Protein AF-A0AAD5PZE7-F1 (afdb_monomer_lite)

Organism: NCBI:txid1820382

Secondary structure (DSSP, 8-state):
---------GGGS-GGGTTPPPS-EEEEEE--SSSS--EEEEEEES---HHHHHHHHHHHHHHHHTTT----EEEE---HHHHHHHHHH-EEETTEEE-EEE-SS-TT-EEEEEE-----------

Structure (mmCIF, N/CA/C/O backbone):
data_AF-A0AAD5PZE7-F1
#
_entry.id   AF-A0AAD5PZE7-F1
#
loop_
_atom_site.group_PDB
_atom_site.id
_atom_site.type_symbol
_atom_site.label_atom_id
_atom_site.label_alt_id
_atom_site.label_comp_id
_atom_site.label_asym_id
_atom_site.label_entity_id
_atom_site.label_seq_id
_atom_site.pdbx_PDB_ins_code
_atom_site.Cartn_x
_atom_site.Cartn_y
_atom_site.Cartn_z
_atom_site.occupancy
_atom_site.B_iso_or_equiv
_atom_site.auth_seq_id
_atom_site.auth_comp_id
_atom_site.auth_asym_id
_atom_site.auth_atom_id
_atom_site.pdbx_PDB_model_num
ATOM 1 N N . MET A 1 1 ? -20.671 -16.003 -2.952 1.00 35.81 1 MET A N 1
ATOM 2 C CA . MET A 1 1 ? -19.521 -15.201 -2.486 1.00 35.81 1 MET 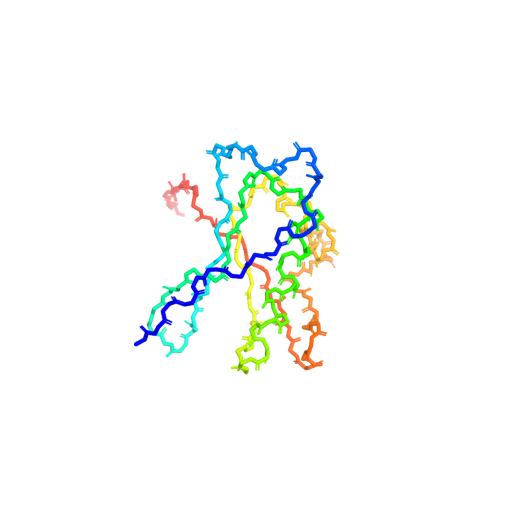A CA 1
ATOM 3 C C . MET A 1 1 ? -19.729 -14.981 -0.998 1.00 35.81 1 MET A C 1
ATOM 5 O O . MET A 1 1 ? -20.766 -14.439 -0.638 1.00 35.81 1 MET A O 1
ATOM 9 N N . LYS A 1 2 ? -18.860 -15.532 -0.146 1.00 34.78 2 LYS A N 1
ATOM 10 C CA . LYS A 1 2 ? -18.954 -15.390 1.313 1.00 34.78 2 LYS A CA 1
ATOM 11 C C . LYS A 1 2 ? -18.072 -14.198 1.692 1.00 34.78 2 LYS A C 1
ATOM 1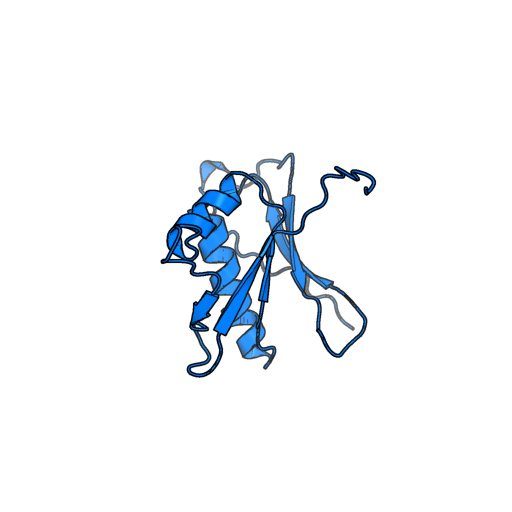3 O O . LYS A 1 2 ? -16.932 -14.140 1.248 1.00 34.78 2 LYS A O 1
ATOM 18 N N . PHE A 1 3 ? -18.633 -13.209 2.377 1.00 47.72 3 PHE A N 1
ATOM 19 C CA . PHE A 1 3 ? -17.874 -12.067 2.879 1.00 47.72 3 PHE A CA 1
ATOM 20 C C . PHE A 1 3 ? -17.384 -12.435 4.278 1.00 47.72 3 PHE A C 1
ATOM 22 O O . PHE A 1 3 ? -18.191 -12.498 5.201 1.00 47.72 3 PHE A O 1
ATOM 29 N N . ASP A 1 4 ? -16.091 -12.723 4.415 1.00 55.50 4 ASP A N 1
ATOM 30 C CA . ASP A 1 4 ? -15.485 -13.155 5.684 1.00 55.50 4 ASP A CA 1
ATOM 31 C C . ASP A 1 4 ? -15.115 -11.974 6.608 1.00 55.50 4 ASP A C 1
ATOM 33 O O . ASP A 1 4 ? -14.462 -12.157 7.632 1.00 55.50 4 ASP A O 1
ATOM 37 N N . GLY A 1 5 ? -15.570 -10.757 6.283 1.00 55.28 5 GLY A N 1
ATOM 38 C CA . GLY A 1 5 ? -15.215 -9.534 7.003 1.00 55.28 5 GLY A CA 1
ATOM 39 C C . GLY A 1 5 ? -13.910 -8.907 6.505 1.00 55.28 5 GLY A C 1
ATOM 40 O O . GLY A 1 5 ? -13.304 -9.367 5.538 1.00 55.28 5 GLY A O 1
ATOM 41 N N . PHE A 1 6 ? -13.498 -7.813 7.146 1.00 60.03 6 PHE A N 1
ATOM 42 C CA . PHE A 1 6 ? -12.182 -7.213 6.924 1.00 60.03 6 PHE A CA 1
ATOM 43 C C . PHE A 1 6 ? -11.168 -7.848 7.872 1.00 60.03 6 PHE A C 1
ATOM 45 O O . PHE A 1 6 ? -11.485 -8.076 9.039 1.00 60.03 6 PHE A O 1
ATOM 52 N N . LEU A 1 7 ? -9.954 -8.112 7.380 1.00 57.47 7 LEU A N 1
ATOM 53 C CA . LEU A 1 7 ? -8.860 -8.557 8.237 1.00 57.47 7 LEU A CA 1
ATOM 54 C C . LEU A 1 7 ? -8.482 -7.411 9.186 1.00 57.47 7 LEU A C 1
ATOM 56 O O . LEU A 1 7 ? -8.216 -6.293 8.735 1.00 57.47 7 LEU A O 1
ATOM 60 N N . ASP A 1 8 ? -8.499 -7.681 10.491 1.00 62.44 8 ASP A N 1
ATOM 61 C CA . ASP A 1 8 ? -8.112 -6.706 11.506 1.00 62.44 8 ASP A CA 1
ATOM 62 C C . ASP A 1 8 ? -6.582 -6.613 11.564 1.00 62.44 8 ASP A C 1
ATOM 64 O O . ASP A 1 8 ? -5.908 -7.436 12.175 1.00 62.44 8 ASP A O 1
ATOM 68 N N . TYR A 1 9 ? -6.026 -5.606 10.891 1.00 58.91 9 TYR A N 1
ATOM 69 C CA . TYR A 1 9 ? -4.606 -5.252 10.995 1.00 58.91 9 TYR A CA 1
ATOM 70 C C . TYR A 1 9 ? -4.323 -4.317 12.186 1.00 58.91 9 TYR A C 1
ATOM 72 O O . TYR A 1 9 ? -3.248 -3.726 12.280 1.00 58.91 9 TYR A O 1
ATOM 80 N N . GLY A 1 10 ? -5.298 -4.143 13.082 1.00 56.56 10 GLY A N 1
ATOM 81 C CA . GLY A 1 10 ? -5.263 -3.237 14.220 1.00 56.56 10 GLY A CA 1
ATOM 82 C C . GLY A 1 10 ? -4.483 -3.744 15.436 1.00 56.56 10 GLY A C 1
ATOM 83 O O . GLY A 1 10 ? -4.481 -3.074 16.466 1.00 56.56 10 GLY A O 1
ATOM 84 N N . GLU A 1 11 ? -3.800 -4.889 15.353 1.00 55.94 11 GLU A N 1
ATOM 85 C CA . GLU A 1 11 ? -2.957 -5.391 16.453 1.00 55.94 11 GLU A CA 1
ATOM 86 C C . GLU A 1 11 ? -1.789 -4.443 16.791 1.00 55.94 11 GLU A C 1
ATOM 88 O O . GLU A 1 11 ? -1.324 -4.416 17.927 1.00 55.94 11 GLU A O 1
ATOM 93 N N . ASP A 1 12 ? -1.391 -3.600 15.833 1.00 55.03 12 ASP A N 1
ATOM 94 C CA . ASP A 1 12 ? -0.362 -2.559 15.970 1.00 55.03 12 ASP A CA 1
ATOM 95 C C . ASP A 1 12 ? -0.927 -1.195 16.439 1.00 55.03 12 ASP A C 1
ATOM 97 O O . ASP A 1 12 ? -0.225 -0.177 16.428 1.00 55.03 12 ASP A O 1
ATOM 101 N N . VAL A 1 13 ? -2.212 -1.130 16.811 1.00 56.78 13 VAL A N 1
ATOM 102 C CA . VAL A 1 13 ? -2.849 0.104 17.286 1.00 56.78 13 VAL A CA 1
ATOM 103 C C . VAL A 1 13 ? -2.446 0.351 18.734 1.00 56.78 13 VAL A C 1
ATOM 105 O O . VAL A 1 13 ? -2.622 -0.500 19.603 1.00 56.78 13 VAL A O 1
ATOM 108 N N . ASP A 1 14 ? -1.936 1.557 18.977 1.00 60.44 14 ASP A N 1
ATOM 109 C CA . ASP A 1 14 ? -1.614 2.085 20.301 1.00 60.44 14 ASP A CA 1
ATOM 110 C C . ASP A 1 14 ? -2.706 1.714 21.319 1.00 60.44 14 ASP A C 1
ATOM 112 O O . ASP A 1 14 ? -3.893 1.964 21.074 1.00 60.44 14 ASP A O 1
ATOM 116 N N . VAL A 1 15 ? -2.324 1.097 22.443 1.00 57.88 15 VAL A N 1
ATOM 117 C CA . VAL A 1 15 ? -3.261 0.511 23.426 1.00 57.88 15 VAL A CA 1
ATOM 118 C C . VAL A 1 15 ? -4.291 1.551 23.888 1.00 57.88 15 VAL A C 1
ATOM 120 O O . VAL A 1 15 ? -5.449 1.224 24.144 1.00 57.88 15 VAL A O 1
ATOM 123 N N . GLU A 1 16 ? -3.902 2.828 23.894 1.00 61.81 16 GLU A N 1
ATOM 124 C CA . GLU A 1 16 ? -4.742 3.973 24.249 1.00 61.81 16 GLU A CA 1
ATOM 125 C C . GLU A 1 16 ? -5.903 4.267 23.284 1.00 61.81 16 GLU A C 1
ATOM 127 O O . GLU A 1 16 ? -6.828 5.004 23.644 1.00 61.81 16 GLU A O 1
ATOM 132 N N . LYS A 1 17 ? -5.869 3.745 22.053 1.00 62.22 17 LYS A N 1
ATOM 133 C CA . LYS A 1 17 ? -6.915 3.944 21.032 1.00 62.22 17 LYS A CA 1
ATOM 134 C C . LYS A 1 17 ? -7.888 2.768 20.941 1.00 62.22 17 LYS A C 1
ATOM 136 O O . LYS A 1 17 ? -8.933 2.894 20.303 1.00 62.22 17 LYS A O 1
ATOM 141 N N . LYS A 1 18 ? -7.589 1.646 21.600 1.00 65.56 18 LYS A N 1
ATOM 142 C CA . LYS A 1 18 ? -8.428 0.445 21.574 1.00 65.56 18 LYS A CA 1
ATOM 143 C C . LYS A 1 18 ? -9.786 0.719 22.233 1.00 65.56 18 LYS A C 1
ATOM 145 O O . LYS A 1 18 ? -9.856 1.173 23.370 1.00 65.56 18 LYS A O 1
ATOM 150 N N . GLY A 1 19 ? -10.873 0.450 21.507 1.00 67.62 19 GLY A N 1
ATOM 151 C CA . GLY A 1 19 ? -12.248 0.622 22.000 1.00 67.62 19 GLY A CA 1
ATOM 152 C C . GLY A 1 19 ? -12.790 2.057 21.983 1.00 67.62 19 GLY A C 1
ATOM 153 O O . GLY A 1 19 ? -13.912 2.276 22.435 1.00 67.62 19 GLY A O 1
ATOM 154 N N . LYS A 1 20 ? -12.039 3.035 21.454 1.00 71.38 20 LYS A N 1
ATOM 155 C CA . LYS A 1 20 ? -12.544 4.398 21.229 1.00 71.38 20 LYS A CA 1
ATOM 156 C C . LYS A 1 20 ? -13.253 4.496 19.876 1.00 71.38 20 LYS A C 1
ATOM 158 O O . LYS A 1 20 ? -12.854 3.847 18.911 1.00 71.38 20 LYS A O 1
ATOM 163 N N . LEU A 1 21 ? -14.294 5.325 19.808 1.00 74.94 21 LEU A N 1
ATOM 164 C CA . LEU A 1 21 ? -14.955 5.658 18.547 1.00 74.94 21 LEU A CA 1
ATOM 165 C C . LEU A 1 21 ? -14.015 6.510 17.688 1.00 74.94 21 LEU A C 1
ATOM 167 O O . LEU A 1 21 ? -13.361 7.419 18.197 1.00 74.94 21 LEU A O 1
ATOM 171 N N . ALA A 1 22 ? -13.944 6.198 16.397 1.00 77.62 22 ALA A N 1
ATOM 172 C CA . ALA A 1 22 ? -13.197 6.980 15.425 1.00 77.62 22 ALA A CA 1
ATOM 173 C C . ALA A 1 22 ? -14.147 7.906 14.658 1.00 77.62 22 ALA A C 1
ATOM 175 O O . ALA A 1 22 ? -15.188 7.460 14.180 1.00 77.62 22 ALA A O 1
ATOM 176 N N . ASP A 1 23 ? -13.759 9.169 14.488 1.00 82.06 23 ASP A N 1
ATOM 177 C CA . ASP A 1 23 ? -14.542 10.155 13.725 1.00 82.06 23 ASP A CA 1
ATOM 178 C C . ASP A 1 23 ? -14.375 10.003 12.200 1.00 82.06 23 ASP A C 1
ATOM 180 O O . ASP A 1 23 ? -15.126 10.573 11.412 1.00 82.06 23 ASP A O 1
ATOM 184 N N . TYR A 1 24 ? -13.366 9.248 11.768 1.00 81.19 24 TYR A N 1
ATOM 185 C CA . TYR A 1 24 ? -13.031 9.003 10.367 1.00 81.19 24 TYR A CA 1
ATOM 186 C C . TYR A 1 24 ? -12.363 7.637 10.224 1.00 81.19 24 TYR A C 1
ATOM 188 O O . TYR A 1 24 ? -11.758 7.127 11.166 1.00 81.19 24 TYR A O 1
ATOM 196 N N . ALA A 1 25 ? -12.468 7.040 9.038 1.00 81.50 25 ALA A N 1
ATOM 197 C CA . ALA A 1 25 ? -11.841 5.766 8.717 1.00 81.50 25 ALA A CA 1
ATOM 198 C C . ALA A 1 25 ? -11.112 5.861 7.375 1.00 81.50 25 ALA A C 1
ATOM 200 O O . ALA A 1 25 ? -11.656 6.359 6.390 1.00 81.50 25 ALA A O 1
ATOM 201 N N . LEU A 1 26 ? -9.885 5.357 7.339 1.00 80.69 26 LEU A N 1
ATOM 202 C CA . LEU A 1 26 ? -9.145 5.121 6.112 1.00 80.69 26 LEU A CA 1
ATOM 203 C C . LEU A 1 26 ? -9.640 3.809 5.498 1.00 80.69 26 LEU A C 1
ATOM 205 O O . LEU A 1 26 ? -9.573 2.764 6.141 1.00 80.69 26 LEU A O 1
ATOM 209 N N . VAL A 1 27 ? -10.106 3.854 4.252 1.00 83.31 27 VAL A N 1
ATOM 210 C CA . VAL A 1 27 ? -10.545 2.668 3.506 1.00 83.31 27 VAL A CA 1
ATOM 211 C C . VAL A 1 27 ? -9.577 2.410 2.360 1.00 83.31 27 VAL A C 1
ATOM 213 O O . VAL A 1 27 ? -9.345 3.276 1.518 1.00 83.31 27 VAL A O 1
ATOM 216 N N . LEU A 1 28 ? -9.029 1.201 2.314 1.00 84.44 28 LEU A N 1
ATOM 217 C CA . LEU A 1 28 ? -8.091 0.748 1.294 1.00 84.44 28 LEU A CA 1
ATOM 218 C C . LEU A 1 28 ? -8.876 -0.049 0.252 1.00 84.44 28 LEU A C 1
ATOM 220 O O . LEU A 1 28 ? -9.548 -1.030 0.573 1.00 84.44 28 LEU A O 1
ATOM 224 N N . MET A 1 29 ? -8.822 0.406 -0.999 1.00 88.00 29 MET A N 1
ATOM 225 C CA . MET A 1 29 ? -9.619 -0.127 -2.104 1.00 88.00 29 MET A CA 1
ATOM 226 C C . MET A 1 29 ? -8.732 -0.856 -3.111 1.00 88.00 29 MET A C 1
ATOM 228 O O . MET A 1 29 ? -7.733 -0.312 -3.575 1.00 88.00 29 MET A O 1
ATOM 232 N N . PHE A 1 30 ? -9.150 -2.050 -3.521 1.00 86.88 30 PHE A N 1
ATOM 233 C CA . PHE A 1 30 ? -8.573 -2.764 -4.652 1.00 86.88 30 PHE A CA 1
ATOM 234 C C . PHE A 1 30 ? -9.378 -2.493 -5.921 1.00 86.88 30 PHE A C 1
ATOM 236 O O . PHE A 1 30 ? -10.607 -2.620 -5.933 1.00 86.88 30 PHE A O 1
ATOM 243 N N . ARG A 1 31 ? -8.677 -2.166 -7.009 1.00 87.38 31 ARG A N 1
ATOM 244 C CA . ARG A 1 31 ? -9.252 -2.019 -8.348 1.00 87.38 31 ARG A CA 1
ATOM 245 C C . ARG A 1 31 ? -8.387 -2.766 -9.370 1.00 87.38 31 ARG A C 1
ATOM 247 O O . ARG A 1 31 ? -7.280 -2.313 -9.651 1.00 87.38 31 ARG A O 1
ATOM 254 N N . PRO A 1 32 ? -8.873 -3.870 -9.960 1.00 85.31 32 PRO A N 1
ATOM 255 C CA . PRO A 1 32 ? -8.150 -4.560 -11.019 1.00 85.31 32 PRO A CA 1
ATOM 256 C C . PRO A 1 32 ? -8.097 -3.715 -12.301 1.00 85.31 32 PRO A C 1
ATOM 258 O O . PRO A 1 32 ? -9.040 -2.999 -12.634 1.00 85.31 32 PRO A O 1
ATOM 261 N N . TYR A 1 33 ? -7.010 -3.840 -13.067 1.00 84.06 33 TYR A N 1
ATOM 262 C CA . TYR A 1 33 ? -6.868 -3.165 -14.365 1.00 84.06 33 TYR A CA 1
ATOM 263 C C . TYR A 1 33 ? -7.689 -3.809 -15.484 1.00 84.06 33 TYR A C 1
ATOM 265 O O . TYR A 1 33 ? -8.255 -3.114 -16.323 1.00 84.06 33 TYR A O 1
ATOM 273 N N . ARG A 1 34 ? -7.716 -5.146 -15.522 1.00 84.38 34 ARG A N 1
ATOM 274 C CA . ARG A 1 34 ? -8.301 -5.931 -16.626 1.00 84.38 34 ARG A CA 1
ATOM 275 C C . ARG A 1 34 ? -9.734 -6.393 -16.363 1.00 84.38 34 ARG A C 1
ATOM 277 O O . ARG A 1 34 ? -10.336 -7.023 -17.224 1.00 84.38 34 ARG A O 1
ATOM 284 N N . ALA A 1 35 ? -10.277 -6.093 -15.188 1.00 79.38 35 ALA A N 1
ATOM 285 C CA . ALA A 1 35 ? -11.635 -6.453 -14.811 1.00 79.38 35 ALA A CA 1
ATOM 286 C C . ALA A 1 35 ? -12.402 -5.212 -14.356 1.00 79.38 35 ALA A C 1
ATOM 288 O O . ALA A 1 35 ? -11.825 -4.230 -13.891 1.00 79.38 35 ALA A O 1
ATOM 289 N N . LYS A 1 36 ? -13.726 -5.256 -14.502 1.00 79.56 36 LYS A N 1
ATOM 290 C CA . LYS A 1 36 ? -14.607 -4.227 -13.953 1.00 79.56 36 LYS A CA 1
ATOM 291 C C . LYS A 1 36 ? -14.894 -4.556 -12.495 1.00 79.56 36 LYS A C 1
ATOM 293 O O . LYS A 1 36 ? -15.210 -5.696 -12.174 1.00 79.56 36 LYS A O 1
ATOM 298 N N . GLY A 1 37 ? -14.825 -3.544 -11.642 1.00 76.62 37 GLY A N 1
ATOM 299 C CA . GLY A 1 37 ? -15.139 -3.667 -10.225 1.00 76.62 37 GLY A CA 1
ATOM 300 C C . GLY A 1 37 ? 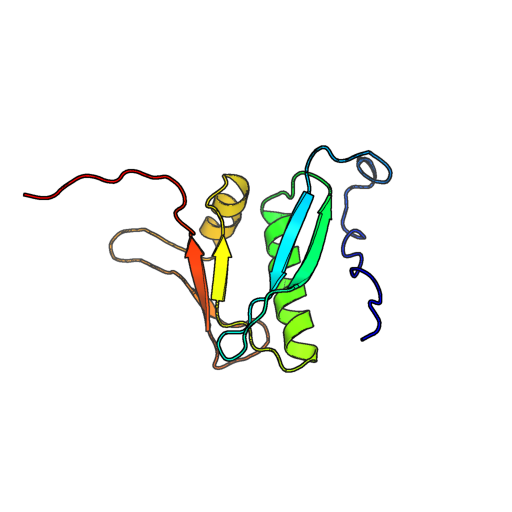-14.105 -2.973 -9.356 1.00 76.62 37 GLY A C 1
ATOM 301 O O . GLY A 1 37 ? -12.989 -2.689 -9.781 1.00 76.62 37 GLY A O 1
ATOM 302 N N . SER A 1 38 ? -14.505 -2.676 -8.134 1.00 83.56 38 SER A N 1
ATOM 303 C CA . SER A 1 38 ? -13.625 -2.217 -7.068 1.00 83.56 38 SER A CA 1
ATOM 304 C C . SER A 1 38 ? -14.187 -2.749 -5.766 1.00 83.56 38 SER A C 1
ATOM 306 O O . SER A 1 38 ? -15.405 -2.720 -5.589 1.00 83.56 38 SER A O 1
ATOM 308 N N . GLN A 1 39 ? -13.326 -3.207 -4.867 1.00 81.56 39 GLN A N 1
ATOM 309 C CA . GLN A 1 39 ? -13.754 -3.711 -3.568 1.00 81.56 39 GLN A CA 1
ATOM 310 C C . GLN A 1 39 ? -12.877 -3.133 -2.458 1.00 81.56 39 GLN A C 1
ATOM 312 O O . GLN A 1 39 ? -11.670 -2.979 -2.662 1.00 81.56 39 GLN A O 1
ATOM 317 N N . PRO A 1 40 ? -13.452 -2.807 -1.294 1.00 84.06 40 PRO A N 1
ATOM 318 C CA . PRO A 1 40 ? -12.652 -2.513 -0.118 1.00 84.06 40 PRO A CA 1
ATOM 319 C C . PRO A 1 40 ? -11.916 -3.785 0.312 1.00 84.06 40 PRO A C 1
ATOM 321 O O . PRO A 1 40 ? -12.480 -4.878 0.276 1.00 84.06 40 PRO A O 1
ATOM 324 N N . ILE A 1 41 ? -10.654 -3.639 0.696 1.00 82.88 41 ILE A N 1
ATOM 325 C CA . ILE A 1 41 ? -9.785 -4.743 1.132 1.00 82.88 41 ILE A CA 1
ATOM 326 C C . ILE A 1 41 ? -9.190 -4.519 2.523 1.00 82.88 41 ILE A C 1
ATOM 328 O O . ILE A 1 41 ? -8.649 -5.447 3.111 1.00 82.88 41 ILE A O 1
ATOM 332 N N . GLY A 1 42 ? -9.315 -3.312 3.071 1.00 79.81 42 GLY A N 1
ATOM 333 C CA . GLY A 1 42 ? -8.885 -2.999 4.426 1.00 79.81 42 GLY A CA 1
ATOM 334 C C . GLY A 1 42 ? -9.508 -1.702 4.916 1.00 79.81 42 GLY A C 1
ATOM 335 O O . GLY A 1 42 ? -9.827 -0.817 4.119 1.00 79.81 42 GLY A O 1
ATOM 336 N N . VAL A 1 43 ? -9.689 -1.597 6.230 1.00 80.69 43 VAL A N 1
ATOM 337 C CA . VAL A 1 43 ? -10.201 -0.397 6.893 1.00 80.69 43 VAL A CA 1
ATOM 338 C C . VAL A 1 43 ? -9.362 -0.137 8.137 1.00 80.69 43 VAL A C 1
ATOM 340 O O . VAL A 1 43 ? -9.062 -1.061 8.885 1.00 80.69 43 VAL A O 1
ATOM 343 N N . TYR A 1 44 ? -9.000 1.120 8.363 1.00 78.19 44 TYR A N 1
ATOM 344 C CA . TYR A 1 44 ? -8.339 1.576 9.579 1.00 78.19 44 TYR A CA 1
ATOM 345 C C . TYR A 1 44 ? -9.156 2.709 10.206 1.00 78.19 44 TYR A C 1
ATOM 347 O O . TYR A 1 44 ? -9.430 3.717 9.555 1.00 78.19 44 TYR A O 1
ATOM 355 N N . GLY A 1 45 ? -9.561 2.544 11.465 1.00 78.12 45 GLY A N 1
ATOM 356 C CA . GLY A 1 45 ? -10.321 3.551 12.209 1.00 78.12 45 GLY A CA 1
ATOM 357 C C . GLY A 1 45 ? -9.415 4.627 12.812 1.00 78.12 45 GLY A C 1
ATOM 358 O O . GLY A 1 45 ? -8.553 4.331 13.634 1.00 78.12 45 GLY A O 1
ATOM 359 N N . GLY A 1 46 ? -9.641 5.887 12.443 1.00 75.94 46 GLY A N 1
ATOM 360 C CA . GLY A 1 46 ? -8.941 7.067 12.953 1.00 75.94 46 GLY A CA 1
ATOM 361 C C . GLY A 1 46 ? -7.785 7.540 12.069 1.00 75.94 46 GLY A C 1
ATOM 362 O O . GLY A 1 46 ? -7.580 7.059 10.954 1.00 75.94 46 GLY A O 1
ATOM 363 N N . ALA A 1 47 ? -6.998 8.502 12.565 1.00 74.31 47 ALA A N 1
ATOM 364 C CA . ALA A 1 47 ? -5.815 8.986 11.848 1.00 74.31 47 ALA A CA 1
ATOM 365 C C . ALA A 1 47 ? -4.719 7.944 11.894 1.00 74.31 47 ALA A C 1
ATOM 367 O O . ALA A 1 47 ? -4.126 7.686 12.948 1.00 74.31 47 ALA A O 1
ATOM 368 N N . ALA A 1 48 ? -4.426 7.385 10.725 1.00 73.94 48 ALA A N 1
ATOM 369 C CA . ALA A 1 48 ? -3.161 6.723 10.499 1.00 73.94 48 ALA A CA 1
ATOM 370 C C . ALA A 1 48 ? -2.054 7.784 10.569 1.00 73.94 48 ALA A C 1
ATOM 372 O O . ALA A 1 48 ? -2.181 8.869 10.003 1.00 73.94 48 ALA A O 1
ATOM 373 N N . SER A 1 49 ? -0.971 7.485 11.281 1.00 79.81 49 SER A N 1
ATOM 374 C CA . SER A 1 49 ? 0.292 8.204 11.115 1.00 79.81 49 SER A CA 1
ATOM 375 C C . SER A 1 49 ? 0.945 7.775 9.798 1.00 79.81 49 SER A C 1
ATOM 377 O O . SER A 1 49 ? 0.602 6.732 9.240 1.00 79.81 49 SER A O 1
ATOM 379 N N . SER A 1 50 ? 1.931 8.528 9.305 1.00 78.12 50 SER A N 1
ATOM 380 C CA . SER A 1 50 ? 2.650 8.145 8.081 1.00 78.12 50 SER A CA 1
ATOM 381 C C . SER A 1 50 ? 3.336 6.780 8.214 1.00 78.12 50 SER A C 1
ATOM 383 O O . SER A 1 50 ? 3.313 5.995 7.275 1.00 78.12 50 SER A O 1
ATOM 385 N N . SER A 1 51 ? 3.883 6.447 9.387 1.00 80.00 51 SER A N 1
ATOM 386 C CA . SER A 1 51 ? 4.491 5.134 9.640 1.00 80.00 51 SER A CA 1
ATOM 387 C C . SER A 1 51 ? 3.463 3.998 9.644 1.00 80.00 51 SER A C 1
ATOM 389 O O . SER A 1 51 ? 3.720 2.940 9.074 1.00 80.00 51 SER A O 1
ATOM 391 N N . MET A 1 52 ? 2.283 4.217 10.234 1.00 80.81 52 MET A N 1
ATOM 392 C CA . MET A 1 52 ? 1.193 3.236 10.209 1.00 80.81 52 MET A CA 1
ATOM 393 C C . MET A 1 52 ? 0.698 3.004 8.783 1.00 80.81 52 MET A C 1
ATOM 395 O O . MET A 1 52 ? 0.534 1.873 8.340 1.00 80.81 52 MET A O 1
ATOM 399 N N . LEU A 1 53 ? 0.515 4.090 8.038 1.00 81.50 53 LEU A N 1
ATOM 400 C CA . LEU A 1 53 ? 0.065 4.051 6.659 1.00 81.50 53 LEU A CA 1
ATOM 401 C C . LEU A 1 53 ? 1.043 3.284 5.757 1.00 81.50 53 LEU A C 1
ATOM 403 O O . LEU A 1 53 ? 0.625 2.479 4.927 1.00 81.50 53 LEU A O 1
ATOM 407 N N . GLN A 1 54 ? 2.345 3.480 5.972 1.00 82.88 54 GLN A N 1
ATOM 408 C CA . GLN A 1 54 ? 3.398 2.735 5.290 1.00 82.88 54 GLN A CA 1
ATOM 409 C C . GLN A 1 54 ? 3.295 1.227 5.560 1.00 82.88 54 GLN A C 1
ATOM 411 O O . GLN A 1 54 ? 3.319 0.436 4.616 1.00 82.88 54 GLN A O 1
ATOM 416 N N . LYS A 1 55 ? 3.140 0.830 6.832 1.00 83.56 55 LYS A N 1
ATOM 417 C CA . LYS A 1 55 ? 2.954 -0.575 7.223 1.00 83.56 55 LYS A CA 1
ATOM 418 C C . LYS A 1 55 ? 1.722 -1.180 6.555 1.00 83.56 55 LYS A C 1
ATOM 420 O O . LYS A 1 55 ? 1.835 -2.225 5.927 1.00 83.56 55 LYS A O 1
ATOM 425 N N . LEU A 1 56 ? 0.576 -0.499 6.632 1.00 83.38 56 LEU A N 1
ATOM 426 C CA . LEU A 1 56 ? -0.681 -0.967 6.038 1.00 83.38 56 LEU A CA 1
ATOM 427 C C . LEU A 1 56 ? -0.537 -1.235 4.536 1.00 83.38 56 LEU A C 1
ATOM 4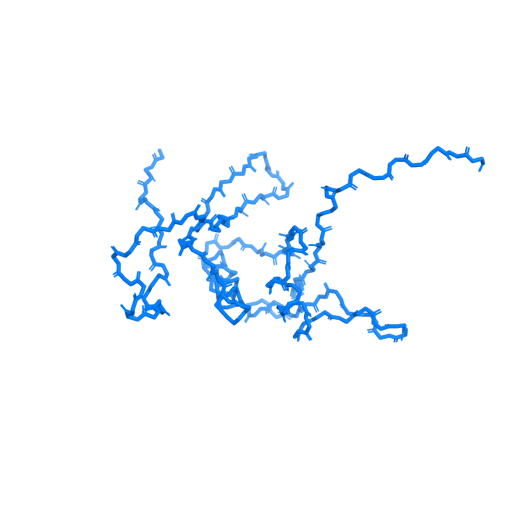29 O O . LEU A 1 56 ? -0.981 -2.275 4.054 1.00 83.38 56 LEU A O 1
ATOM 433 N N . VAL A 1 57 ? 0.120 -0.334 3.801 1.00 85.75 57 VAL A N 1
ATOM 434 C CA . VAL A 1 57 ? 0.335 -0.501 2.358 1.00 85.75 57 VAL A CA 1
ATOM 435 C C . VAL A 1 57 ? 1.214 -1.706 2.048 1.00 85.75 57 VAL A C 1
ATOM 437 O O . VAL A 1 57 ? 0.825 -2.526 1.219 1.00 85.75 57 VAL A O 1
ATOM 440 N N . ILE A 1 58 ? 2.362 -1.853 2.717 1.00 86.50 58 ILE A N 1
ATOM 441 C CA . ILE A 1 58 ? 3.265 -2.996 2.493 1.00 86.50 58 ILE A CA 1
ATOM 442 C C . ILE A 1 58 ? 2.556 -4.311 2.826 1.00 86.50 58 ILE A C 1
ATOM 444 O O . ILE A 1 58 ? 2.613 -5.253 2.037 1.00 86.50 58 ILE A O 1
ATOM 448 N N . THR A 1 59 ? 1.855 -4.365 3.960 1.00 86.19 59 THR A N 1
ATOM 449 C CA . THR A 1 59 ? 1.118 -5.555 4.396 1.00 86.19 59 THR A CA 1
ATOM 450 C C . THR A 1 59 ? 0.054 -5.954 3.381 1.00 86.19 59 THR A C 1
ATOM 452 O O . THR A 1 59 ? -0.068 -7.130 3.050 1.00 86.19 59 THR A O 1
ATOM 455 N N . ILE A 1 60 ? -0.686 -4.989 2.833 1.00 86.19 60 ILE A N 1
ATOM 456 C CA . ILE A 1 60 ? -1.697 -5.260 1.809 1.00 86.19 60 ILE A CA 1
ATOM 457 C C . ILE A 1 60 ? -1.074 -5.730 0.497 1.00 86.19 60 ILE A C 1
ATOM 459 O O . ILE A 1 60 ? -1.593 -6.666 -0.105 1.00 86.19 60 ILE A O 1
ATOM 463 N N . ILE A 1 61 ? 0.026 -5.116 0.053 1.00 87.56 61 ILE A N 1
ATOM 464 C CA . ILE A 1 61 ? 0.746 -5.560 -1.149 1.00 87.56 61 ILE A CA 1
ATOM 465 C C . ILE A 1 61 ? 1.176 -7.020 -0.982 1.00 87.56 61 ILE A C 1
ATOM 467 O O . ILE A 1 61 ? 0.918 -7.847 -1.855 1.00 87.56 61 ILE A O 1
ATOM 471 N N . ALA A 1 62 ? 1.765 -7.355 0.169 1.00 87.19 62 ALA A N 1
ATOM 472 C CA . ALA A 1 62 ? 2.158 -8.722 0.481 1.00 87.19 62 ALA A CA 1
ATOM 473 C C . ALA A 1 62 ? 0.948 -9.673 0.521 1.00 87.19 62 ALA A C 1
ATOM 475 O O . ALA A 1 62 ? 1.007 -10.753 -0.061 1.00 87.19 62 ALA A O 1
ATOM 476 N N . ALA A 1 63 ? -0.164 -9.264 1.141 1.00 85.56 63 ALA A N 1
ATOM 477 C CA . ALA A 1 63 ? -1.383 -10.067 1.222 1.00 85.56 63 ALA A CA 1
ATOM 478 C C . ALA A 1 63 ? -2.002 -10.331 -0.161 1.00 85.56 63 ALA A C 1
ATOM 480 O O . ALA A 1 63 ? -2.368 -11.466 -0.461 1.00 85.56 63 ALA A O 1
ATOM 481 N N . LEU A 1 64 ? -2.071 -9.320 -1.032 1.00 86.00 64 LEU A N 1
ATOM 482 C CA . LEU A 1 64 ? -2.562 -9.469 -2.405 1.00 86.00 64 LEU A CA 1
ATOM 483 C C . LEU A 1 64 ? -1.664 -10.398 -3.230 1.00 86.00 64 LEU A C 1
ATOM 485 O O . LEU A 1 64 ? -2.171 -11.211 -4.008 1.00 86.00 64 LEU A O 1
ATOM 489 N N . GLN A 1 65 ? -0.352 -10.373 -2.991 1.00 84.94 65 GLN A N 1
ATOM 490 C CA . GLN A 1 65 ? 0.559 -11.297 -3.656 1.00 84.94 65 GLN A CA 1
ATOM 491 C C . GLN A 1 65 ? 0.271 -12.764 -3.307 1.00 84.94 65 GLN A C 1
ATOM 493 O O . GLN A 1 65 ? 0.372 -13.620 -4.182 1.00 84.94 65 GLN A O 1
ATOM 498 N N . THR A 1 66 ? -0.174 -13.071 -2.080 1.00 86.31 66 THR A N 1
ATOM 499 C CA . THR A 1 66 ? -0.515 -14.459 -1.689 1.00 86.31 66 THR A CA 1
ATOM 500 C C . THR A 1 66 ? -1.666 -15.064 -2.501 1.00 86.31 66 THR A C 1
ATOM 502 O O . THR A 1 66 ? -1.797 -16.284 -2.571 1.00 86.31 66 THR A O 1
ATOM 505 N N . VAL A 1 67 ? -2.479 -14.222 -3.151 1.00 85.06 67 VAL A N 1
ATOM 506 C CA . VAL A 1 67 ? -3.570 -14.627 -4.052 1.00 85.06 67 VAL A CA 1
ATOM 507 C C . VAL A 1 67 ? -3.246 -14.353 -5.527 1.00 85.06 67 VAL A C 1
ATOM 509 O O . VAL A 1 67 ? -4.151 -14.265 -6.356 1.00 85.06 67 VAL A O 1
ATOM 512 N N . ASN A 1 68 ? -1.956 -14.227 -5.866 1.00 85.56 68 ASN A N 1
ATOM 513 C CA . ASN A 1 68 ? -1.435 -13.924 -7.205 1.00 85.56 68 ASN A CA 1
ATOM 514 C C . ASN A 1 68 ? -1.948 -12.597 -7.798 1.00 85.56 68 ASN A C 1
ATOM 516 O O . ASN A 1 68 ? -2.013 -12.436 -9.021 1.00 85.56 68 ASN A O 1
ATOM 520 N N . ALA A 1 69 ? -2.326 -11.634 -6.952 1.00 85.62 69 ALA A N 1
ATOM 521 C CA . ALA A 1 69 ? -2.685 -10.289 -7.378 1.00 85.62 69 ALA A CA 1
ATOM 522 C C . ALA A 1 69 ? -1.473 -9.356 -7.247 1.00 85.62 69 ALA A C 1
ATOM 524 O O . ALA A 1 69 ? -1.169 -8.862 -6.164 1.00 85.62 69 ALA A O 1
ATOM 525 N N . ILE A 1 70 ? -0.815 -9.087 -8.376 1.00 88.88 70 ILE A N 1
ATOM 526 C CA . ILE A 1 70 ? 0.363 -8.213 -8.438 1.00 88.88 70 ILE A CA 1
ATOM 527 C C . ILE A 1 70 ? -0.079 -6.747 -8.388 1.00 88.88 70 ILE A C 1
ATOM 529 O O . ILE A 1 70 ? -0.869 -6.286 -9.221 1.00 88.88 70 ILE A O 1
ATOM 533 N N . VAL A 1 71 ? 0.439 -5.997 -7.415 1.00 88.88 71 VAL A N 1
ATOM 534 C CA . VAL A 1 71 ? 0.135 -4.572 -7.248 1.00 88.88 71 VAL A CA 1
ATOM 535 C C . VAL A 1 71 ? 1.147 -3.740 -8.026 1.00 88.88 71 VAL A C 1
ATOM 537 O O . VAL A 1 71 ? 2.271 -3.550 -7.586 1.00 88.88 71 VAL A O 1
ATOM 540 N N . CYS A 1 72 ? 0.747 -3.182 -9.169 1.00 89.62 72 CYS A N 1
ATOM 541 C CA . CYS A 1 72 ? 1.642 -2.331 -9.972 1.00 89.62 72 CYS A CA 1
ATOM 542 C C . CYS A 1 72 ? 1.554 -0.837 -9.608 1.00 89.62 72 CYS A C 1
ATOM 544 O O . CYS A 1 72 ? 2.396 -0.038 -10.021 1.00 89.62 72 CYS A O 1
ATOM 546 N N . ASN A 1 73 ? 0.505 -0.422 -8.892 1.00 89.44 73 ASN A N 1
ATOM 547 C CA . ASN A 1 73 ? 0.268 0.982 -8.570 1.00 89.44 73 ASN A CA 1
ATOM 548 C C . ASN A 1 73 ? -0.382 1.177 -7.199 1.00 89.44 73 ASN A C 1
ATOM 550 O O . ASN A 1 73 ? -1.184 0.354 -6.761 1.00 89.44 73 ASN A O 1
ATOM 554 N N . VAL A 1 74 ? -0.087 2.317 -6.576 1.00 88.19 74 VAL A N 1
ATOM 555 C CA . VAL A 1 74 ? -0.806 2.821 -5.400 1.00 88.19 74 VAL A CA 1
ATOM 556 C C . VAL A 1 74 ? -1.229 4.261 -5.670 1.00 88.19 74 VAL A C 1
ATOM 558 O O . VAL A 1 74 ? -0.423 5.081 -6.112 1.00 88.19 74 VAL A O 1
ATOM 561 N N . THR A 1 75 ? -2.505 4.566 -5.427 1.00 86.69 75 THR A N 1
ATOM 562 C CA . THR A 1 75 ? -3.084 5.895 -5.664 1.00 86.69 75 THR A CA 1
ATOM 563 C C . THR A 1 75 ? -3.578 6.512 -4.360 1.00 86.69 75 THR A C 1
ATOM 565 O O . THR A 1 75 ? -4.261 5.845 -3.589 1.00 86.69 75 THR A O 1
ATOM 568 N N . TRP A 1 76 ? -3.273 7.792 -4.166 1.00 80.75 76 TRP A N 1
ATOM 569 C CA . TRP A 1 76 ? -3.500 8.556 -2.933 1.00 80.75 76 TRP A CA 1
ATOM 570 C C . TRP A 1 76 ? -4.300 9.834 -3.195 1.00 80.75 76 TRP A C 1
ATOM 572 O O . TRP A 1 76 ? -4.373 10.259 -4.346 1.00 80.75 76 TRP A O 1
ATOM 582 N N . ASP A 1 77 ? -4.880 10.471 -2.176 1.00 78.88 77 ASP A N 1
ATOM 583 C CA . ASP A 1 77 ? -5.607 11.745 -2.341 1.00 78.88 77 ASP A CA 1
ATOM 584 C C . ASP A 1 77 ? -4.721 12.994 -2.140 1.00 78.88 77 ASP A C 1
ATOM 586 O O . ASP A 1 77 ? -5.096 14.107 -2.513 1.00 78.88 77 ASP A O 1
ATOM 590 N N . GLY A 1 78 ? -3.503 12.807 -1.629 1.00 71.62 78 GLY A N 1
ATOM 591 C CA . GLY A 1 78 ? -2.530 13.858 -1.366 1.00 71.62 78 GLY A CA 1
ATOM 592 C C . GLY A 1 78 ? -2.644 14.486 0.026 1.00 71.62 78 GLY A C 1
ATOM 593 O O . GLY A 1 78 ? -2.106 15.585 0.231 1.00 71.62 78 GLY A O 1
ATOM 594 N N . HIS A 1 79 ? -3.309 13.836 0.985 1.00 77.12 79 HIS A N 1
ATOM 595 C CA . HIS A 1 79 ? -3.408 14.307 2.364 1.00 77.12 79 HIS A CA 1
ATOM 596 C C . HIS A 1 79 ? -2.027 14.408 3.051 1.00 77.12 79 HIS A C 1
ATOM 598 O O . HIS A 1 79 ? -1.043 13.774 2.660 1.00 77.12 79 HIS A O 1
ATOM 604 N N . GLN A 1 80 ? -1.911 15.248 4.090 1.00 68.56 80 GLN A N 1
ATOM 605 C CA . GLN A 1 80 ? -0.620 15.553 4.730 1.00 68.56 80 GLN A CA 1
ATOM 606 C C . GLN A 1 80 ? 0.106 14.309 5.263 1.00 68.56 80 GLN A C 1
ATOM 608 O O . GLN A 1 80 ? 1.319 14.191 5.084 1.00 68.56 80 GLN A O 1
ATOM 613 N N . THR A 1 81 ? -0.619 13.368 5.867 1.00 68.88 81 THR A N 1
ATOM 614 C CA . THR A 1 81 ? -0.053 12.105 6.359 1.00 68.88 81 THR A CA 1
ATOM 615 C C . THR A 1 81 ? 0.554 11.268 5.233 1.00 68.88 81 THR A C 1
ATOM 617 O O . THR A 1 81 ? 1.629 10.688 5.396 1.00 68.88 81 THR A O 1
ATOM 620 N N . GLU A 1 82 ? -0.087 11.242 4.067 1.00 69.44 82 GLU A N 1
ATOM 621 C CA . GLU A 1 82 ? 0.386 10.499 2.901 1.00 69.44 82 GLU A CA 1
ATOM 622 C C . GLU A 1 82 ? 1.677 11.121 2.374 1.00 69.44 82 GLU A C 1
ATOM 624 O O . GLU A 1 82 ? 2.643 10.412 2.104 1.00 69.44 82 GLU A O 1
ATOM 629 N N . LYS A 1 83 ? 1.771 12.460 2.345 1.00 70.69 83 LYS A N 1
ATOM 630 C CA . LYS A 1 83 ? 3.009 13.164 1.963 1.00 70.69 83 LYS A CA 1
ATOM 631 C C . LYS A 1 83 ? 4.216 12.740 2.808 1.00 70.69 83 LYS A C 1
ATOM 633 O O . LYS A 1 83 ? 5.338 12.761 2.306 1.00 70.69 83 LYS A O 1
ATOM 638 N N . GLY A 1 84 ? 4.000 12.343 4.064 1.00 70.88 84 GLY A N 1
ATOM 639 C CA . GLY A 1 84 ? 5.037 11.749 4.910 1.00 70.88 84 GLY A CA 1
ATOM 640 C C . GLY A 1 84 ? 5.532 10.391 4.398 1.00 70.88 84 GLY A C 1
ATOM 641 O O . GLY A 1 84 ? 6.738 10.166 4.379 1.00 70.88 84 GLY A O 1
ATOM 642 N N . VAL A 1 85 ? 4.632 9.532 3.904 1.00 70.44 85 VAL A N 1
ATOM 643 C CA . VAL A 1 85 ? 4.976 8.260 3.232 1.00 70.44 85 VAL A CA 1
ATOM 644 C C . VAL A 1 85 ? 5.714 8.532 1.924 1.00 70.44 85 VAL A C 1
ATOM 646 O O . VAL A 1 85 ? 6.754 7.934 1.661 1.00 70.44 85 VAL A O 1
ATOM 649 N N . HIS A 1 86 ? 5.227 9.495 1.136 1.00 71.81 86 HIS A N 1
ATOM 650 C CA . HIS A 1 86 ? 5.855 9.877 -0.125 1.00 71.81 86 HIS A CA 1
ATOM 651 C C . HIS A 1 86 ? 7.320 10.280 0.066 1.00 71.81 86 HIS A C 1
ATOM 653 O O . HIS A 1 86 ? 8.158 9.857 -0.714 1.00 71.81 86 HIS A O 1
ATOM 659 N N . ARG A 1 87 ? 7.675 11.020 1.123 1.00 70.50 87 ARG A N 1
ATOM 660 C CA . ARG A 1 87 ? 9.073 11.432 1.361 1.00 70.50 87 ARG A CA 1
ATOM 661 C C . ARG A 1 87 ? 10.060 10.274 1.536 1.00 70.50 87 ARG A C 1
ATOM 663 O O . ARG A 1 87 ? 11.254 10.500 1.372 1.00 70.50 87 ARG A O 1
ATOM 670 N N . LEU A 1 88 ? 9.588 9.078 1.882 1.00 70.44 88 LEU A N 1
ATOM 671 C CA . LEU A 1 88 ? 10.441 7.905 2.077 1.00 70.44 88 LEU A CA 1
ATOM 672 C C . LEU A 1 88 ? 10.741 7.166 0.767 1.00 70.44 88 LEU A C 1
ATOM 674 O O . LEU A 1 88 ? 11.752 6.476 0.681 1.00 70.44 88 LEU A O 1
ATOM 678 N N . TRP A 1 89 ? 9.881 7.309 -0.242 1.00 74.62 89 TRP A N 1
ATOM 679 C CA . TRP A 1 89 ? 9.897 6.473 -1.449 1.00 74.62 89 TRP A CA 1
ATOM 680 C C . TRP A 1 89 ? 9.884 7.256 -2.759 1.00 74.62 89 TRP A C 1
ATOM 682 O O . TRP A 1 89 ? 10.201 6.718 -3.814 1.00 74.62 89 TRP A O 1
ATOM 692 N N . ILE A 1 90 ? 9.484 8.522 -2.706 1.00 78.56 90 ILE A N 1
ATOM 693 C CA . ILE A 1 90 ? 9.158 9.343 -3.863 1.00 78.56 90 ILE A CA 1
ATOM 694 C C . ILE A 1 90 ? 9.867 10.682 -3.706 1.00 78.56 90 ILE A C 1
ATOM 696 O O . ILE A 1 90 ? 9.765 11.366 -2.686 1.00 78.56 90 ILE A O 1
ATOM 700 N N . SER A 1 91 ? 10.581 11.074 -4.752 1.00 80.50 91 SER A N 1
ATOM 701 C CA . SER A 1 91 ? 11.277 12.350 -4.838 1.00 80.50 91 SER A CA 1
ATOM 702 C C . SER A 1 91 ? 10.710 13.145 -6.003 1.00 80.50 91 SER A C 1
ATOM 704 O O . SER A 1 91 ? 10.578 12.632 -7.109 1.00 80.50 91 SER A O 1
ATOM 706 N N . GLY A 1 92 ? 10.374 14.408 -5.752 1.00 77.31 92 GLY A N 1
ATOM 707 C CA . GLY A 1 92 ? 9.989 15.379 -6.780 1.00 77.31 92 GLY A CA 1
ATOM 708 C C . GLY A 1 92 ? 11.085 16.405 -7.071 1.00 77.31 92 GLY A C 1
ATOM 709 O O . GLY A 1 92 ? 10.791 17.459 -7.627 1.00 77.31 92 GLY A O 1
ATOM 710 N N . LYS A 1 93 ? 12.327 16.161 -6.628 1.00 79.88 93 LYS A N 1
ATOM 711 C CA . LYS A 1 93 ? 13.442 17.085 -6.870 1.00 79.88 93 LYS A CA 1
ATOM 712 C C . LYS A 1 93 ? 13.756 17.128 -8.364 1.00 79.88 93 LYS A C 1
ATOM 714 O O . LYS A 1 93 ? 13.796 16.080 -9.009 1.00 79.88 93 LYS A O 1
ATOM 719 N N . MET A 1 94 ? 14.007 18.328 -8.897 1.00 74.31 94 MET A N 1
ATOM 720 C CA . MET A 1 94 ? 14.501 18.465 -10.271 1.00 74.31 94 MET A CA 1
ATOM 721 C C . MET A 1 94 ? 15.748 17.592 -10.442 1.00 74.31 94 MET A C 1
ATOM 723 O O . MET A 1 94 ? 16.572 17.523 -9.534 1.00 74.31 94 MET A O 1
ATOM 727 N N . GLU A 1 95 ? 15.821 16.876 -11.566 1.00 80.38 95 GLU A N 1
ATOM 728 C CA . GLU A 1 95 ? 16.908 15.939 -11.914 1.00 80.38 95 GLU A CA 1
ATOM 729 C C . GLU A 1 95 ? 17.008 14.669 -11.043 1.00 80.38 95 GLU A C 1
ATOM 731 O O . GLU A 1 95 ? 17.820 13.791 -11.319 1.00 80.38 95 GLU A O 1
ATOM 736 N N . SER A 1 96 ? 16.147 14.507 -10.035 1.00 80.19 96 SER A N 1
ATOM 737 C CA . SER A 1 96 ? 16.100 13.327 -9.163 1.00 80.19 96 SER A CA 1
ATOM 738 C C . SER A 1 96 ? 14.648 12.967 -8.843 1.00 80.19 96 SER A C 1
ATOM 740 O O . SER A 1 96 ? 14.224 12.923 -7.685 1.00 80.19 96 SER A O 1
ATOM 742 N N . VAL A 1 97 ? 13.855 12.777 -9.901 1.00 83.75 97 VAL A N 1
ATOM 743 C CA . VAL A 1 97 ? 12.449 12.383 -9.785 1.00 83.75 97 VAL A CA 1
ATOM 744 C C . VAL A 1 97 ? 12.358 10.868 -9.635 1.00 83.75 97 VAL A C 1
ATOM 746 O O . VAL A 1 97 ? 12.762 10.124 -10.525 1.00 83.75 97 VAL A O 1
ATOM 749 N N . THR A 1 98 ? 11.762 10.424 -8.534 1.00 86.88 98 THR A N 1
ATOM 750 C CA . THR A 1 98 ? 11.466 9.013 -8.270 1.00 86.88 98 THR A CA 1
ATOM 751 C C . THR A 1 98 ? 9.999 8.907 -7.907 1.00 86.88 98 THR A C 1
ATOM 753 O O . THR A 1 98 ? 9.562 9.575 -6.978 1.00 86.88 98 THR A O 1
ATOM 756 N N . SER A 1 99 ? 9.235 8.088 -8.627 1.00 86.56 99 SER A N 1
ATOM 757 C CA . SER A 1 99 ? 7.795 7.878 -8.405 1.00 86.56 99 SER A CA 1
ATOM 758 C C . SER A 1 99 ? 7.431 6.407 -8.208 1.00 86.56 99 SER A C 1
ATOM 760 O O . SER A 1 99 ? 6.263 6.038 -8.309 1.00 86.56 99 SER A O 1
ATOM 762 N N . TRP A 1 100 ? 8.422 5.559 -7.951 1.00 88.81 100 TRP A N 1
ATOM 763 C CA . TRP A 1 100 ? 8.255 4.117 -7.863 1.00 88.81 100 TRP A CA 1
ATOM 764 C C . TRP A 1 100 ? 9.179 3.512 -6.808 1.00 88.81 100 TRP A C 1
ATOM 766 O O . TRP A 1 100 ? 10.199 4.103 -6.459 1.00 88.81 100 TRP A O 1
ATOM 776 N N . ILE A 1 101 ? 8.823 2.318 -6.340 1.00 89.69 101 ILE A N 1
ATOM 777 C CA . ILE A 1 101 ? 9.689 1.432 -5.549 1.00 89.69 101 ILE A CA 1
ATOM 778 C C . ILE A 1 101 ? 9.723 0.044 -6.181 1.00 89.69 101 ILE A C 1
ATOM 780 O O . ILE A 1 101 ? 8.830 -0.304 -6.959 1.00 89.69 101 ILE A O 1
ATOM 784 N N . ASP A 1 102 ? 10.730 -0.747 -5.831 1.00 90.56 102 ASP A N 1
ATOM 785 C CA . ASP A 1 102 ? 10.754 -2.167 -6.171 1.00 90.56 102 ASP A CA 1
ATOM 786 C C . ASP A 1 102 ? 9.663 -2.908 -5.389 1.00 90.56 102 ASP A C 1
ATOM 788 O O . ASP A 1 102 ? 9.389 -2.599 -4.222 1.00 90.56 102 ASP A O 1
ATOM 792 N N . HIS A 1 103 ? 8.995 -3.860 -6.039 1.00 88.06 103 HIS A N 1
ATOM 793 C CA . HIS A 1 103 ? 7.934 -4.621 -5.396 1.00 88.06 103 HIS A CA 1
ATOM 794 C C . HIS A 1 103 ? 8.535 -5.482 -4.271 1.00 88.06 103 HIS A C 1
ATOM 796 O O . HIS A 1 103 ? 9.462 -6.255 -4.518 1.00 88.06 103 HIS A O 1
ATOM 802 N N . PRO A 1 104 ? 8.015 -5.402 -3.031 1.00 85.38 104 PRO A N 1
ATOM 803 C CA . PRO A 1 104 ? 8.648 -6.021 -1.863 1.00 85.38 104 PRO A CA 1
ATOM 804 C C . PRO A 1 104 ? 8.679 -7.553 -1.930 1.00 85.38 104 PRO A C 1
ATOM 806 O O . PRO A 1 104 ? 9.441 -8.187 -1.205 1.00 85.38 104 PRO A O 1
ATOM 809 N N . THR A 1 105 ? 7.838 -8.146 -2.777 1.00 85.25 105 THR A N 1
ATOM 810 C CA . THR A 1 105 ? 7.693 -9.597 -2.931 1.00 85.25 105 THR A CA 1
ATOM 811 C C . THR A 1 105 ? 7.865 -10.091 -4.370 1.00 85.25 105 THR A C 1
ATOM 813 O O . THR A 1 105 ? 7.866 -11.297 -4.570 1.00 85.25 105 THR A O 1
ATOM 816 N N . GLU A 1 106 ? 8.045 -9.204 -5.360 1.00 86.75 106 GLU A N 1
ATOM 817 C CA . GLU A 1 106 ? 8.173 -9.586 -6.781 1.00 86.75 106 GLU A CA 1
ATOM 818 C C . GLU A 1 106 ? 9.406 -8.921 -7.413 1.00 86.75 106 GLU A C 1
ATOM 820 O O . GLU A 1 106 ? 9.355 -7.748 -7.777 1.00 86.75 106 GLU A O 1
ATOM 825 N N . PRO A 1 107 ? 10.529 -9.644 -7.570 1.00 84.62 107 PRO A N 1
ATOM 826 C CA . PRO A 1 107 ? 11.829 -9.044 -7.891 1.00 84.62 107 PRO A CA 1
ATOM 827 C C . PRO A 1 107 ? 11.904 -8.23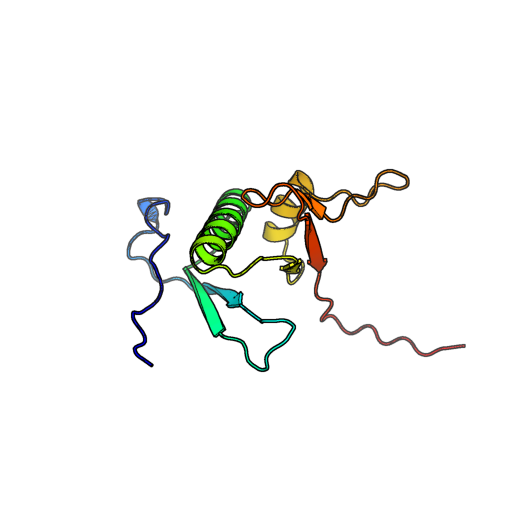8 -9.195 1.00 84.62 107 PRO A C 1
ATOM 829 O O . PRO A 1 107 ? 12.799 -7.413 -9.349 1.00 84.62 107 PRO A O 1
ATOM 832 N N . ASN A 1 108 ? 11.004 -8.494 -10.147 1.00 89.00 108 ASN A N 1
ATOM 833 C CA . ASN A 1 108 ? 11.016 -7.862 -11.470 1.00 89.00 108 ASN A CA 1
ATOM 834 C C . ASN A 1 108 ? 9.922 -6.802 -11.646 1.00 89.00 108 ASN A C 1
ATOM 836 O O . ASN A 1 108 ? 9.798 -6.228 -12.727 1.00 89.00 108 ASN A O 1
ATOM 840 N N . GLU A 1 109 ? 9.130 -6.548 -10.608 1.00 88.06 109 GLU A N 1
ATOM 841 C CA . GLU A 1 109 ? 7.992 -5.641 -10.672 1.00 88.06 109 GLU A CA 1
ATOM 842 C C . GLU A 1 109 ? 8.264 -4.359 -9.893 1.00 88.06 109 GLU A C 1
ATOM 844 O O . GLU A 1 109 ? 9.005 -4.325 -8.907 1.00 88.06 109 GLU A O 1
ATOM 849 N N . LYS A 1 110 ? 7.633 -3.276 -10.345 1.00 90.50 110 LYS A N 1
ATOM 850 C CA . LYS A 1 110 ? 7.720 -1.963 -9.704 1.00 90.50 110 LYS A CA 1
ATOM 851 C C . LYS A 1 110 ? 6.343 -1.485 -9.307 1.00 90.50 110 LYS A C 1
ATOM 853 O O . LYS A 1 110 ? 5.368 -1.665 -10.033 1.00 90.50 110 LYS A O 1
ATOM 858 N N . ILE A 1 111 ? 6.290 -0.797 -8.177 1.00 89.94 111 ILE A N 1
ATOM 859 C CA . ILE A 1 111 ? 5.077 -0.162 -7.683 1.00 89.94 111 ILE A CA 1
ATOM 860 C C . ILE A 1 111 ? 5.185 1.324 -7.962 1.00 89.94 111 ILE A C 1
ATOM 862 O O . ILE A 1 111 ? 6.021 2.004 -7.372 1.00 89.94 111 ILE A O 1
ATOM 866 N N . THR A 1 112 ? 4.341 1.826 -8.860 1.00 89.44 112 THR A N 1
ATOM 867 C CA . THR A 1 112 ? 4.294 3.253 -9.201 1.00 89.44 112 THR A CA 1
ATOM 868 C C . THR A 1 112 ? 3.259 3.979 -8.350 1.00 89.44 112 THR A C 1
ATOM 870 O O . THR A 1 112 ? 2.144 3.500 -8.146 1.00 89.44 112 THR A O 1
ATOM 873 N N . PHE A 1 113 ? 3.604 5.165 -7.872 1.00 86.69 113 PHE A N 1
ATOM 874 C CA . PHE A 1 113 ? 2.742 5.960 -7.014 1.00 86.69 113 PHE A CA 1
ATOM 875 C C . PHE A 1 113 ? 2.118 7.124 -7.770 1.00 86.69 113 PHE A C 1
ATOM 877 O O . PHE A 1 113 ? 2.812 7.915 -8.411 1.00 86.69 113 PHE A O 1
ATOM 884 N N . TYR A 1 114 ? 0.802 7.259 -7.631 1.00 84.00 114 TYR A N 1
ATOM 885 C CA . TYR A 1 114 ? 0.022 8.339 -8.222 1.00 84.00 114 TYR A CA 1
ATOM 886 C C . TYR A 1 114 ? -0.691 9.142 -7.136 1.00 84.00 114 TYR A C 1
ATOM 888 O O . TYR A 1 114 ? -1.181 8.591 -6.151 1.00 84.00 114 TYR A O 1
ATOM 896 N N . VAL A 1 115 ? -0.794 10.452 -7.341 1.00 80.56 115 VAL A N 1
ATOM 897 C CA . VAL A 1 115 ? -1.682 11.312 -6.555 1.00 80.56 115 VAL A CA 1
ATOM 898 C C . VAL A 1 115 ? -2.915 11.592 -7.402 1.00 80.56 115 VAL A C 1
ATOM 900 O O . VAL A 1 115 ? -2.818 12.071 -8.534 1.00 80.56 115 VAL A O 1
ATOM 903 N N . ARG A 1 116 ? -4.089 11.269 -6.869 1.00 72.62 116 ARG A N 1
ATOM 904 C CA . ARG A 1 116 ? -5.373 11.572 -7.482 1.00 72.62 116 ARG A CA 1
ATOM 905 C C . ARG A 1 116 ? -5.674 13.046 -7.261 1.00 72.62 116 ARG A C 1
ATOM 907 O O . ARG A 1 116 ? -6.055 13.463 -6.175 1.00 72.62 116 ARG A O 1
ATOM 914 N N . TYR A 1 117 ? -5.579 13.830 -8.324 1.00 55.78 117 TYR A N 1
ATOM 915 C CA . TYR A 1 117 ? -6.104 15.187 -8.317 1.00 55.78 117 TYR A CA 1
ATOM 916 C C . TYR A 1 117 ? -7.634 15.141 -8.380 1.00 55.78 117 TYR A C 1
ATOM 918 O O . TYR A 1 117 ? -8.217 14.906 -9.437 1.00 55.78 117 TYR A O 1
ATOM 926 N N . SER A 1 118 ? -8.302 15.390 -7.258 1.00 44.78 118 SER A N 1
ATOM 927 C CA . SER A 1 118 ? -9.653 15.955 -7.277 1.00 44.78 118 SER A CA 1
ATOM 928 C C . SER A 1 118 ? -9.673 17.266 -6.497 1.00 44.78 118 SER A C 1
ATOM 930 O O . SER A 1 118 ? -10.282 17.370 -5.439 1.00 44.78 118 SER A O 1
ATOM 932 N N . THR A 1 119 ? -9.012 18.273 -7.063 1.00 34.56 119 THR A N 1
ATOM 933 C CA . THR A 1 119 ? -9.273 19.684 -6.773 1.00 34.56 119 THR A CA 1
ATOM 934 C C . THR A 1 119 ? -9.423 20.359 -8.130 1.00 34.56 119 THR A C 1
ATOM 936 O O . THR A 1 119 ? -8.459 20.434 -8.890 1.00 34.56 119 THR A O 1
ATOM 939 N N . TYR A 1 120 ? -10.644 20.764 -8.486 1.00 33.03 120 TYR A N 1
ATOM 940 C CA . TYR A 1 120 ? -10.892 21.498 -9.725 1.00 33.03 120 TYR A CA 1
ATOM 941 C C . TYR A 1 120 ? -10.146 22.832 -9.676 1.00 33.03 120 TYR A C 1
ATOM 943 O O . TYR A 1 120 ? -10.483 23.704 -8.882 1.00 33.03 120 TYR A O 1
ATOM 951 N N . ILE A 1 121 ? -9.180 23.007 -10.574 1.00 30.72 121 ILE A N 1
ATOM 952 C CA . ILE A 1 121 ? -8.884 24.308 -11.170 1.00 30.72 121 ILE A CA 1
ATOM 953 C C . ILE A 1 121 ? -8.893 24.076 -12.678 1.00 30.72 121 ILE A C 1
ATOM 955 O O . ILE A 1 121 ? -7.903 23.695 -13.295 1.00 30.72 121 ILE A O 1
ATOM 959 N N . GLN A 1 122 ? -10.081 24.229 -13.251 1.00 27.42 122 GLN A N 1
ATOM 960 C CA . GLN A 1 122 ? -10.304 24.240 -14.686 1.00 27.42 122 GLN A CA 1
ATOM 961 C C . GLN A 1 122 ? -9.983 25.664 -15.157 1.00 27.42 122 GLN A C 1
ATOM 963 O O . GLN A 1 122 ? -10.751 26.586 -14.897 1.00 27.42 122 GLN A O 1
ATOM 968 N N . MET A 1 123 ? -8.822 25.870 -15.782 1.00 25.70 123 MET A N 1
ATOM 969 C CA . MET A 1 123 ? -8.512 27.122 -16.479 1.00 25.70 123 MET A CA 1
ATOM 970 C C . MET A 1 123 ? -8.627 26.895 -17.984 1.00 25.70 123 MET A C 1
ATOM 972 O O . MET A 1 123 ? -8.044 25.962 -18.533 1.00 25.70 123 MET A O 1
ATOM 976 N N . HIS A 1 124 ? -9.436 27.737 -18.624 1.00 26.48 124 HIS A N 1
ATOM 977 C CA . HIS A 1 124 ? -9.628 27.765 -20.068 1.00 26.48 124 HIS A CA 1
ATOM 978 C C . HIS A 1 124 ? -8.367 28.244 -20.799 1.00 26.48 124 HIS A C 1
ATOM 980 O O . HIS A 1 124 ? -7.625 29.094 -20.308 1.00 26.48 124 HIS A O 1
ATOM 986 N N . GLN A 1 125 ? -8.185 27.691 -21.997 1.00 28.61 125 GLN A N 1
ATOM 987 C CA . GLN A 1 125 ? -7.127 27.988 -22.959 1.00 28.61 125 GLN A CA 1
ATOM 988 C C . GLN A 1 125 ? -7.065 29.462 -23.392 1.00 28.61 125 GLN A C 1
ATOM 990 O O . 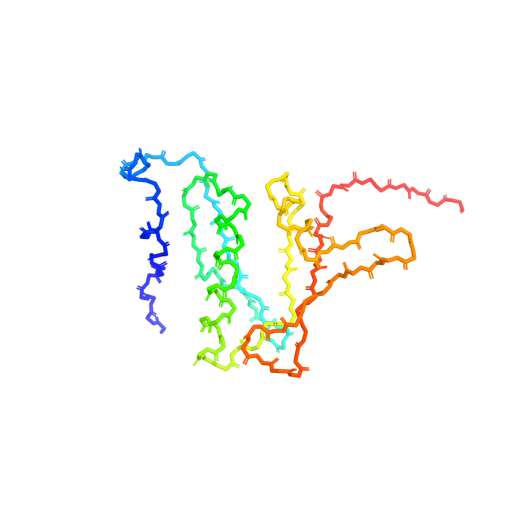GLN A 1 125 ? -8.091 30.137 -23.511 1.00 28.61 125 GLN A O 1
ATOM 995 N N . LYS A 1 126 ? -5.860 29.877 -23.790 1.00 33.59 126 LYS A N 1
ATOM 996 C CA . LYS A 1 126 ? -5.649 30.502 -25.099 1.00 33.59 126 LYS A CA 1
ATOM 997 C C . LYS A 1 126 ? -4.694 29.635 -25.904 1.00 33.59 126 LYS A C 1
ATOM 999 O O . LYS A 1 126 ? -3.779 29.067 -25.267 1.00 33.59 126 LYS A O 1
#

Sequence (126 aa):
MKFDGFLDYGEDVDVEKKGKLADYALVLMFRPYRAKGSQPIGVYGGAASSSMLQKLVITIIAALQTVNAIVCNVTWDGHQTEKGVHRLWISGKMESVTSWIDHPTEPNEKITFYVRYSTYIQMHQK

InterPro domains:
  IPR048365 Transposable element P transposase-like, RNase H domain, N-terminal [PF21787] (2-82)

Radius of gyration: 16.62 Å; chains: 1; bounding box: 36×46×49 Å

pLDDT: mean 74.15, std 16.26, range [25.7, 90.56]

Foldseek 3Di:
DDPPDADPPCPVPDPVCPPDAAPDKDWDKDDDPVDDDIDTRHIGGYDDALVNVLVVVLVVCVVCVVVVRHAQEDEEQPDPRVVSVCVVAADPDVVDGGQWDQRPPDRVGIYGYYYDDPDDDDDDDD